Protein AF-A0A1N7BXG8-F1 (afdb_monomer_lite)

Radius of gyration: 12.37 Å; chains: 1; bounding box: 29×28×34 Å

Structure (mmCIF, N/CA/C/O backbone):
data_AF-A0A1N7BXG8-F1
#
_entry.id   AF-A0A1N7BXG8-F1
#
loop_
_atom_site.group_PDB
_atom_site.id
_atom_site.type_symbol
_atom_site.label_atom_id
_atom_site.label_alt_id
_atom_site.label_comp_id
_atom_site.label_asym_id
_atom_site.label_entity_id
_atom_site.label_seq_id
_atom_site.pdbx_PDB_ins_code
_atom_site.Cartn_x
_atom_site.Cartn_y
_atom_site.Cartn_z
_atom_site.occupancy
_atom_site.B_iso_or_equiv
_atom_site.auth_seq_id
_atom_site.auth_comp_id
_atom_site.auth_asym_id
_atom_site.auth_atom_id
_atom_site.pdbx_PDB_model_num
ATOM 1 N N . MET A 1 1 ? 0.289 10.181 -21.462 1.00 42.03 1 MET A N 1
ATOM 2 C CA . MET A 1 1 ? 1.618 10.428 -20.865 1.00 42.03 1 MET A CA 1
ATOM 3 C C . MET A 1 1 ? 1.872 9.228 -19.969 1.00 42.03 1 MET A C 1
ATOM 5 O O . MET A 1 1 ? 1.093 9.051 -19.049 1.00 42.03 1 MET A O 1
ATOM 9 N N . ILE A 1 2 ? 2.806 8.327 -20.298 1.00 44.78 2 ILE A N 1
ATOM 10 C CA . ILE A 1 2 ? 3.051 7.141 -19.455 1.00 44.78 2 ILE A CA 1
ATOM 11 C C . ILE A 1 2 ? 3.720 7.655 -18.186 1.00 44.78 2 ILE A C 1
ATOM 13 O O . ILE A 1 2 ? 4.869 8.095 -18.229 1.00 44.78 2 ILE A O 1
ATOM 17 N N . ALA A 1 3 ? 2.978 7.703 -17.087 1.00 54.31 3 ALA A N 1
ATOM 18 C CA . ALA A 1 3 ? 3.527 8.151 -15.826 1.00 54.31 3 ALA A CA 1
ATOM 19 C C . ALA A 1 3 ? 4.575 7.142 -15.338 1.00 54.31 3 ALA A C 1
ATOM 21 O O . ALA A 1 3 ? 4.325 5.937 -15.303 1.00 54.31 3 ALA A O 1
ATOM 22 N N . ASN A 1 4 ? 5.766 7.631 -14.989 1.00 73.12 4 ASN A N 1
ATOM 23 C CA . ASN A 1 4 ? 6.814 6.793 -14.421 1.00 73.12 4 ASN A CA 1
ATOM 24 C C . ASN A 1 4 ? 6.452 6.479 -12.959 1.00 73.12 4 ASN A C 1
ATOM 26 O O . ASN A 1 4 ? 6.633 7.318 -12.075 1.00 73.12 4 ASN A O 1
ATOM 30 N N . ILE A 1 5 ? 5.896 5.285 -12.740 1.00 73.31 5 ILE A N 1
ATOM 31 C CA . ILE A 1 5 ? 5.428 4.798 -11.435 1.00 73.31 5 ILE A CA 1
ATOM 32 C C . ILE A 1 5 ? 6.549 4.832 -10.392 1.00 73.31 5 ILE A C 1
ATOM 34 O O . ILE A 1 5 ? 6.298 5.196 -9.246 1.00 73.31 5 ILE A O 1
ATOM 38 N N . GLU A 1 6 ? 7.783 4.514 -10.784 1.00 70.25 6 GLU A N 1
ATOM 39 C CA . GLU A 1 6 ? 8.936 4.521 -9.883 1.00 70.25 6 GLU A CA 1
ATOM 40 C C . GLU A 1 6 ? 9.143 5.916 -9.271 1.00 70.25 6 GLU A C 1
ATOM 42 O O . GLU A 1 6 ? 9.160 6.072 -8.049 1.00 70.25 6 GLU A O 1
ATOM 47 N N . ASN A 1 7 ? 9.185 6.957 -10.110 1.00 68.88 7 ASN A N 1
ATOM 48 C CA . ASN A 1 7 ? 9.332 8.347 -9.663 1.00 68.88 7 ASN A CA 1
ATOM 49 C C . ASN A 1 7 ? 8.161 8.805 -8.779 1.00 68.88 7 ASN A C 1
ATOM 51 O O . ASN A 1 7 ? 8.359 9.561 -7.828 1.00 68.88 7 ASN A O 1
ATOM 55 N N . ALA A 1 8 ? 6.943 8.353 -9.084 1.00 69.44 8 ALA A N 1
ATOM 56 C CA . ALA A 1 8 ? 5.757 8.675 -8.298 1.00 69.44 8 ALA A CA 1
ATOM 57 C C . ALA A 1 8 ? 5.837 8.102 -6.876 1.00 69.44 8 ALA A C 1
ATOM 59 O O . ALA A 1 8 ? 5.556 8.810 -5.909 1.00 69.44 8 ALA A O 1
ATOM 60 N N . ILE A 1 9 ? 6.271 6.848 -6.733 1.00 69.00 9 ILE A N 1
ATOM 61 C CA . ILE A 1 9 ? 6.400 6.216 -5.417 1.00 69.00 9 ILE A CA 1
ATOM 62 C C . ILE A 1 9 ? 7.544 6.850 -4.618 1.00 69.00 9 ILE A C 1
ATOM 64 O O . ILE A 1 9 ? 7.389 7.084 -3.421 1.00 69.00 9 ILE A O 1
ATOM 68 N N . TRP A 1 10 ? 8.657 7.209 -5.263 1.00 66.62 10 TRP A N 1
ATOM 69 C CA . TRP A 1 10 ? 9.742 7.948 -4.606 1.00 66.62 10 TRP A CA 1
ATOM 70 C C . TRP A 1 10 ? 9.283 9.282 -4.006 1.00 66.62 10 TRP A C 1
ATOM 72 O O . TRP A 1 10 ? 9.667 9.620 -2.884 1.00 66.62 10 TRP A O 1
ATOM 82 N N . LEU A 1 11 ? 8.423 10.024 -4.712 1.00 67.19 11 LEU A N 1
ATOM 83 C CA . LEU A 1 11 ? 7.834 11.258 -4.185 1.00 67.19 11 LEU A CA 1
ATOM 84 C C . LEU A 1 11 ? 6.982 10.990 -2.937 1.00 67.19 11 LEU A C 1
ATOM 86 O O . LEU A 1 11 ? 7.098 11.720 -1.954 1.00 67.19 11 LEU A O 1
ATOM 90 N N . LEU A 1 12 ? 6.175 9.927 -2.949 1.00 68.12 12 LEU A N 1
ATOM 91 C CA . LEU A 1 12 ? 5.308 9.556 -1.826 1.00 68.12 12 LEU A CA 1
ATOM 92 C C . LEU A 1 12 ? 6.073 9.012 -0.612 1.00 68.12 12 LEU A C 1
ATOM 94 O O . LEU A 1 12 ? 5.626 9.192 0.518 1.00 68.12 12 LEU A O 1
ATOM 98 N N . LEU A 1 13 ? 7.214 8.356 -0.836 1.00 64.75 13 LEU A N 1
ATOM 99 C CA . LEU A 1 13 ? 8.042 7.732 0.201 1.00 64.75 13 LEU A CA 1
ATOM 100 C C . LEU A 1 13 ? 9.103 8.657 0.816 1.00 64.75 13 LEU A C 1
ATOM 102 O O . LEU A 1 13 ? 9.876 8.199 1.658 1.00 64.75 13 LEU A O 1
ATOM 106 N N . GLY A 1 14 ? 9.150 9.934 0.427 1.00 56.12 14 GLY A N 1
ATOM 107 C CA . GLY A 1 14 ? 9.956 10.932 1.134 1.00 56.12 14 GLY A CA 1
ATOM 108 C C . GLY A 1 14 ? 11.082 11.600 0.346 1.00 56.12 14 GLY A C 1
ATOM 109 O O . GLY A 1 14 ? 11.888 12.298 0.949 1.00 56.12 14 GLY A O 1
ATOM 110 N N . SER A 1 15 ? 11.139 11.491 -0.987 1.00 51.72 15 SER A N 1
ATOM 111 C CA . SER A 1 15 ? 12.023 12.364 -1.791 1.00 51.72 15 SER A CA 1
ATOM 112 C C . SER A 1 15 ? 11.422 13.754 -2.083 1.00 51.72 15 SER A C 1
ATOM 114 O O . SER A 1 15 ? 11.947 14.487 -2.917 1.00 51.72 15 SER A O 1
ATOM 116 N N . GLY A 1 16 ? 10.342 14.139 -1.391 1.00 46.50 16 GLY A N 1
ATOM 117 C CA . GLY A 1 16 ? 9.702 15.457 -1.528 1.00 46.50 16 GLY A CA 1
ATOM 118 C C . GLY A 1 16 ? 8.681 15.839 -0.444 1.00 46.50 16 GLY A C 1
ATOM 119 O O . GLY A 1 16 ? 8.259 16.992 -0.416 1.00 46.50 16 GLY A O 1
ATOM 120 N N . PHE A 1 17 ? 8.302 14.922 0.457 1.00 50.75 17 PHE A N 1
ATOM 121 C CA . PHE A 1 17 ? 7.369 15.178 1.561 1.00 50.75 17 PHE A CA 1
ATOM 122 C C . PHE A 1 17 ? 7.855 14.517 2.859 1.00 50.75 17 PHE A C 1
ATOM 124 O O . PHE A 1 17 ? 8.175 13.333 2.863 1.00 50.75 17 PHE A O 1
ATOM 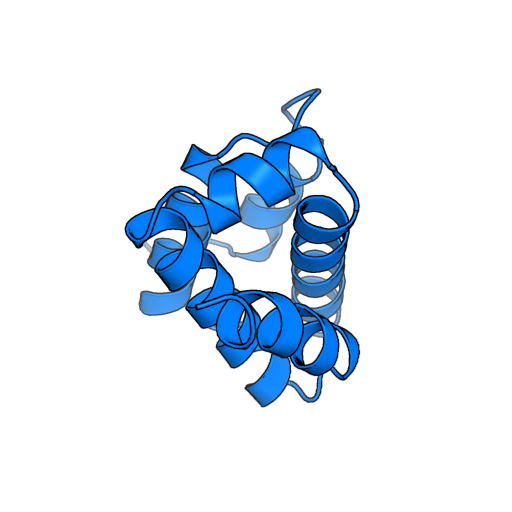131 N N . ASP A 1 18 ? 7.843 15.253 3.974 1.00 56.88 18 ASP A N 1
ATOM 132 C CA . ASP A 1 18 ? 8.263 14.745 5.296 1.00 56.88 18 ASP A CA 1
ATOM 133 C C . ASP A 1 18 ? 7.242 13.780 5.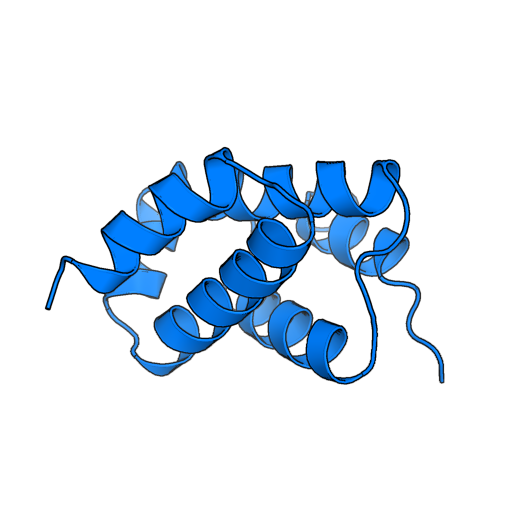936 1.00 56.88 18 ASP A C 1
ATOM 135 O O . ASP A 1 18 ? 7.498 13.192 6.989 1.00 56.88 18 ASP A O 1
ATOM 139 N N . LYS A 1 19 ? 6.049 13.648 5.338 1.00 62.97 19 LYS A N 1
ATOM 140 C CA . LYS A 1 19 ? 4.946 12.796 5.803 1.00 62.97 19 LYS A CA 1
ATOM 141 C C . LYS A 1 19 ? 4.165 12.232 4.616 1.00 62.97 19 LYS A C 1
ATOM 143 O O . LYS A 1 19 ? 3.897 12.950 3.656 1.00 62.97 19 LYS A O 1
ATOM 148 N N . LEU A 1 20 ? 3.740 10.973 4.723 1.00 70.00 20 LEU A N 1
ATOM 149 C CA . LEU A 1 20 ? 2.854 10.340 3.745 1.00 70.00 20 LEU A CA 1
ATOM 150 C C . LEU A 1 20 ? 1.473 11.017 3.772 1.00 70.00 20 LEU A C 1
ATOM 152 O O . LEU A 1 20 ? 0.839 11.116 4.824 1.00 70.00 20 LEU A O 1
ATOM 156 N N . MET A 1 21 ? 1.028 11.509 2.616 1.00 76.94 21 MET A N 1
ATOM 157 C CA . MET A 1 21 ? -0.259 12.196 2.453 1.00 76.94 21 MET A CA 1
ATOM 158 C C . MET A 1 21 ? -1.354 11.208 2.042 1.00 76.94 21 MET A C 1
ATOM 160 O O . MET A 1 21 ? -1.107 10.304 1.241 1.00 76.94 21 MET A O 1
ATOM 164 N N . LEU A 1 22 ? -2.578 11.387 2.551 1.00 80.50 22 LEU A N 1
ATOM 165 C CA . LEU A 1 22 ? -3.708 10.497 2.245 1.00 80.50 22 LEU A CA 1
ATOM 166 C C . LEU A 1 22 ? -4.105 10.562 0.771 1.00 80.50 22 LEU A C 1
ATOM 168 O O . LEU A 1 22 ? -4.409 9.542 0.160 1.00 80.50 22 LEU A O 1
ATOM 172 N N . GLU A 1 23 ? -4.033 11.754 0.190 1.00 82.25 23 GLU A N 1
ATOM 173 C CA . GLU A 1 23 ? -4.242 12.022 -1.229 1.00 82.25 23 GLU A CA 1
ATOM 174 C C . GLU A 1 23 ? -3.245 11.244 -2.094 1.00 82.25 23 GLU A C 1
ATOM 176 O O . GLU A 1 23 ? -3.558 10.869 -3.221 1.00 82.25 23 GLU A O 1
ATOM 181 N N . GLY A 1 24 ? -2.067 10.933 -1.543 1.00 84.44 24 GLY A N 1
ATOM 182 C CA . GLY A 1 24 ? -1.072 10.079 -2.177 1.00 84.44 24 GLY A CA 1
ATOM 183 C C . GLY A 1 24 ? -1.557 8.646 -2.390 1.00 84.44 24 GLY A C 1
ATOM 184 O O . GLY A 1 24 ? -1.204 8.037 -3.395 1.00 84.44 24 GLY A O 1
ATOM 185 N N . ILE A 1 25 ? -2.412 8.123 -1.503 1.00 90.38 25 ILE A N 1
ATOM 186 C CA . ILE A 1 25 ? -3.023 6.792 -1.650 1.00 90.38 25 ILE A CA 1
ATOM 187 C C . ILE A 1 25 ? -4.015 6.796 -2.814 1.00 90.38 25 ILE A C 1
ATOM 189 O O . ILE A 1 25 ? -3.993 5.888 -3.643 1.00 90.38 25 ILE A O 1
ATOM 193 N N . GLU A 1 26 ? -4.867 7.820 -2.907 1.00 90.56 26 GLU A N 1
ATOM 194 C CA . GLU A 1 26 ? -5.811 7.936 -4.025 1.00 90.56 26 GLU A CA 1
ATOM 195 C C . GLU A 1 26 ? -5.076 8.122 -5.348 1.00 90.56 26 GLU A C 1
ATOM 197 O O . GLU A 1 26 ? -5.317 7.385 -6.300 1.00 90.56 26 GLU A O 1
ATOM 202 N N . TRP A 1 27 ? -4.136 9.067 -5.390 1.00 88.69 27 TRP A N 1
ATOM 203 C CA . TRP A 1 27 ? -3.363 9.359 -6.589 1.00 88.69 27 TRP A CA 1
ATOM 204 C C . TRP A 1 27 ? -2.590 8.136 -7.081 1.00 88.69 27 TRP A C 1
ATOM 206 O O . TRP A 1 27 ? -2.623 7.825 -8.270 1.00 88.69 27 TRP A O 1
ATOM 216 N N . TYR A 1 28 ? -1.945 7.405 -6.171 1.00 90.31 28 TYR A N 1
ATOM 217 C CA . TYR A 1 28 ? -1.210 6.202 -6.534 1.00 90.31 28 TYR A CA 1
ATOM 218 C C . TYR A 1 28 ? -2.134 5.083 -7.030 1.00 90.31 28 TYR A C 1
ATOM 220 O O . TYR A 1 28 ? -1.822 4.417 -8.016 1.00 90.31 28 TYR A O 1
ATOM 228 N N . SER A 1 29 ? -3.306 4.917 -6.412 1.00 92.69 29 SER A N 1
ATOM 229 C CA . SER A 1 29 ? -4.316 3.968 -6.885 1.00 92.69 29 SER A CA 1
ATOM 230 C C . SER A 1 29 ? -4.792 4.296 -8.304 1.00 92.69 29 SER A C 1
ATOM 232 O O . SER A 1 29 ? -4.879 3.387 -9.127 1.00 92.69 29 SER A O 1
ATOM 234 N N . GLU A 1 30 ? -5.041 5.571 -8.622 1.00 90.81 30 GLU A N 1
ATOM 235 C CA . GLU A 1 30 ? -5.387 6.001 -9.985 1.00 90.81 30 GLU A CA 1
ATOM 236 C C . GLU A 1 30 ? -4.236 5.757 -10.970 1.00 90.81 30 GLU A C 1
ATOM 238 O O . GLU A 1 30 ? -4.458 5.246 -12.066 1.00 90.81 30 GLU A O 1
ATOM 243 N N . LEU A 1 31 ? -2.993 6.032 -10.564 1.00 88.19 31 LEU A N 1
ATOM 244 C CA . LEU A 1 31 ? -1.808 5.791 -11.388 1.00 88.19 31 LEU A CA 1
ATOM 245 C C . LEU A 1 31 ? -1.690 4.323 -11.822 1.00 88.19 31 LEU A C 1
ATOM 247 O O . LEU A 1 31 ? -1.354 4.025 -12.968 1.00 88.19 31 LEU A O 1
ATOM 251 N N . LEU A 1 32 ? -2.002 3.398 -10.912 1.00 89.56 32 LEU A N 1
ATOM 252 C CA . LEU A 1 32 ? -1.987 1.956 -11.162 1.00 89.56 32 LEU A CA 1
ATOM 253 C C . LEU A 1 32 ? -3.175 1.448 -11.996 1.00 89.56 32 LEU A C 1
ATOM 255 O O . LEU A 1 32 ? -3.198 0.269 -12.358 1.00 89.56 32 LEU A O 1
ATOM 259 N N . LYS A 1 33 ? -4.168 2.290 -12.310 1.00 87.94 33 LYS A N 1
ATOM 260 C CA . LYS A 1 33 ? -5.195 1.941 -13.306 1.00 87.94 33 LYS A CA 1
ATOM 261 C C . LYS A 1 33 ? -4.658 2.069 -14.725 1.00 87.94 33 LYS A C 1
ATOM 263 O O . LYS A 1 33 ? -5.027 1.277 -15.586 1.00 87.94 33 LYS A O 1
ATOM 268 N N . GLU A 1 34 ? -3.798 3.056 -14.956 1.00 84.38 3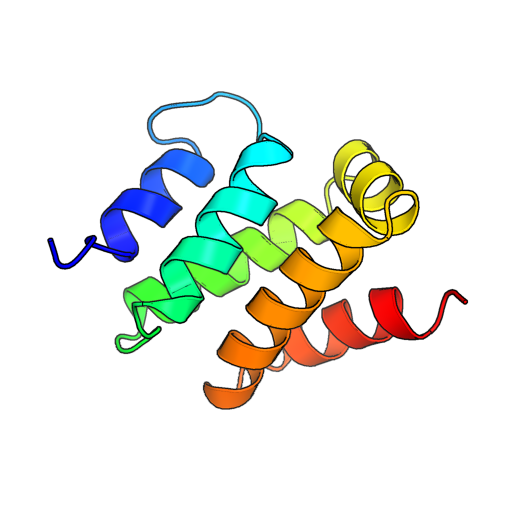4 GLU A N 1
ATOM 269 C CA . GLU A 1 34 ? -3.207 3.337 -16.269 1.00 84.38 34 GLU A CA 1
ATOM 270 C C . GLU A 1 34 ? -1.834 2.679 -16.463 1.00 84.3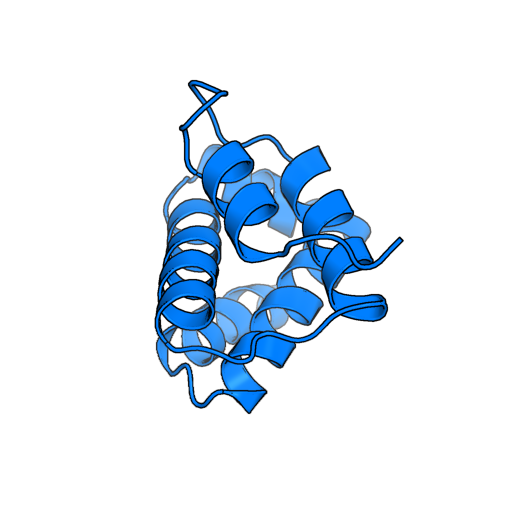8 34 GLU A C 1
ATOM 272 O O . GLU A 1 34 ? -1.369 2.535 -17.595 1.00 84.38 34 GLU A O 1
ATOM 277 N N . GLY A 1 35 ? -1.176 2.278 -15.373 1.00 81.69 35 GLY A N 1
ATOM 278 C CA . GLY A 1 35 ? 0.142 1.656 -15.396 1.00 81.69 35 GLY A CA 1
ATOM 279 C C . GLY A 1 35 ? 0.210 0.312 -14.667 1.00 81.69 35 GLY A C 1
ATOM 280 O O . GLY A 1 35 ? -0.760 -0.173 -14.095 1.00 81.69 35 GLY A O 1
ATOM 281 N N . GLU A 1 36 ? 1.385 -0.316 -14.695 1.00 82.75 36 GLU A N 1
ATOM 282 C CA . GLU A 1 36 ? 1.616 -1.625 -14.080 1.00 82.75 36 GLU A CA 1
ATOM 283 C C . GLU A 1 36 ? 2.895 -1.634 -13.245 1.00 82.75 36 GLU A C 1
ATOM 285 O O . GLU A 1 36 ? 3.926 -1.095 -13.645 1.00 82.75 36 GLU A O 1
ATOM 290 N N . ILE A 1 37 ? 2.846 -2.350 -12.124 1.00 84.75 37 ILE A N 1
ATOM 291 C CA . ILE A 1 37 ? 4.013 -2.694 -11.313 1.00 84.75 37 ILE A CA 1
ATOM 292 C C . ILE A 1 37 ? 4.761 -3.823 -12.043 1.00 84.75 37 ILE A C 1
ATOM 294 O O . ILE A 1 37 ? 4.256 -4.947 -12.128 1.00 84.75 37 ILE A O 1
ATOM 298 N N . LYS A 1 38 ? 5.921 -3.533 -12.642 1.00 84.06 38 LYS A N 1
ATOM 299 C CA . LYS A 1 38 ? 6.617 -4.483 -13.535 1.00 84.06 38 LYS A CA 1
ATOM 300 C C . LYS A 1 38 ? 7.949 -4.974 -12.997 1.00 84.06 38 LYS A C 1
ATOM 302 O O . LYS A 1 38 ? 8.188 -6.177 -12.996 1.00 84.06 38 LYS A O 1
ATOM 307 N N . ASP A 1 39 ? 8.815 -4.059 -12.594 1.00 87.12 39 ASP A N 1
ATOM 308 C CA . ASP A 1 39 ? 10.177 -4.372 -12.182 1.00 87.12 39 ASP A CA 1
ATOM 309 C C . ASP A 1 39 ? 10.296 -4.538 -10.661 1.00 87.12 39 ASP A C 1
ATOM 311 O O . ASP A 1 39 ? 9.455 -4.079 -9.885 1.00 87.12 39 ASP A O 1
ATOM 315 N N . THR A 1 40 ? 11.365 -5.210 -10.237 1.00 86.81 40 THR A N 1
ATOM 316 C CA . THR A 1 40 ? 11.635 -5.515 -8.828 1.00 86.81 40 THR A CA 1
ATOM 317 C C . THR A 1 40 ? 11.757 -4.262 -7.963 1.00 86.81 40 THR A C 1
ATOM 319 O O . THR A 1 40 ? 11.317 -4.286 -6.815 1.00 86.81 40 THR A O 1
ATOM 322 N N . THR A 1 41 ? 12.305 -3.167 -8.497 1.00 86.44 41 THR A N 1
ATOM 323 C CA . THR A 1 41 ? 12.441 -1.903 -7.761 1.00 86.44 41 THR A CA 1
ATOM 324 C C . THR A 1 41 ? 11.069 -1.309 -7.483 1.00 86.44 41 THR A C 1
ATOM 326 O O . THR A 1 41 ? 10.745 -1.019 -6.333 1.00 86.44 41 THR A O 1
ATOM 329 N N . THR A 1 42 ? 10.222 -1.204 -8.506 1.00 85.81 42 THR A N 1
ATOM 330 C CA . THR A 1 42 ? 8.855 -0.704 -8.364 1.00 85.81 42 THR A CA 1
ATOM 331 C C . THR A 1 42 ? 8.042 -1.590 -7.427 1.00 85.81 42 THR A C 1
ATOM 333 O O . THR A 1 42 ? 7.340 -1.053 -6.574 1.00 85.81 42 THR A O 1
ATOM 336 N N . ILE A 1 43 ? 8.161 -2.923 -7.508 1.00 90.94 43 ILE A N 1
ATOM 337 C CA . ILE A 1 43 ? 7.516 -3.842 -6.550 1.00 90.94 43 ILE A CA 1
ATOM 338 C C . ILE A 1 43 ? 7.959 -3.504 -5.125 1.00 90.94 43 ILE A C 1
ATOM 340 O O . ILE A 1 43 ? 7.115 -3.199 -4.288 1.00 90.94 43 ILE A O 1
ATOM 344 N N . HIS A 1 44 ? 9.267 -3.475 -4.868 1.00 88.25 44 HIS A N 1
ATOM 345 C CA . HIS A 1 44 ? 9.813 -3.223 -3.536 1.00 88.25 44 HIS A CA 1
ATOM 346 C C . HIS A 1 44 ? 9.365 -1.872 -2.956 1.00 88.25 44 HIS A C 1
ATOM 348 O O . HIS A 1 44 ? 8.972 -1.780 -1.793 1.00 88.25 44 HIS A O 1
ATOM 354 N N . LEU A 1 45 ? 9.381 -0.815 -3.770 1.00 88.25 45 LEU A N 1
ATOM 355 C CA . LEU A 1 45 ? 8.926 0.512 -3.357 1.00 88.25 45 LEU A CA 1
ATOM 356 C C . LEU A 1 45 ? 7.419 0.526 -3.060 1.00 88.25 45 LEU A C 1
ATOM 358 O O . LEU A 1 45 ? 6.985 1.116 -2.072 1.00 88.25 45 LEU A O 1
ATOM 362 N N . SER A 1 46 ? 6.621 -0.161 -3.874 1.00 91.00 46 SER A N 1
ATOM 363 C CA . SER A 1 46 ? 5.173 -0.285 -3.669 1.00 91.00 46 SER A CA 1
ATOM 364 C C . SER A 1 46 ? 4.850 -1.062 -2.386 1.00 91.00 46 SER A C 1
ATOM 366 O O . SER A 1 46 ? 3.964 -0.672 -1.628 1.00 91.00 46 SER A O 1
ATOM 368 N N . GLU A 1 47 ? 5.592 -2.136 -2.099 1.00 92.81 47 GLU A N 1
ATOM 369 C CA . GLU A 1 47 ? 5.471 -2.884 -0.842 1.00 92.81 47 GLU A CA 1
ATOM 370 C C . GLU A 1 47 ? 5.815 -2.004 0.355 1.00 92.81 47 GLU A C 1
ATOM 372 O O . GLU A 1 47 ? 5.055 -1.953 1.322 1.00 92.81 47 GLU A O 1
ATOM 377 N N . LYS A 1 48 ? 6.922 -1.256 0.270 1.00 90.75 48 LYS A N 1
ATOM 378 C CA . LYS A 1 48 ? 7.305 -0.299 1.308 1.00 90.75 48 LYS A CA 1
ATOM 379 C C . LYS A 1 48 ? 6.195 0.723 1.549 1.00 90.75 48 LYS A C 1
ATOM 381 O O . LYS A 1 48 ? 5.867 0.986 2.698 1.00 90.75 48 LYS A O 1
ATOM 386 N N . PHE A 1 49 ? 5.568 1.245 0.496 1.00 91.19 49 PHE A N 1
ATOM 387 C CA . PHE A 1 49 ? 4.432 2.161 0.619 1.00 91.19 49 PHE A CA 1
ATOM 388 C C . PHE A 1 49 ? 3.259 1.548 1.396 1.00 91.19 49 PHE A C 1
ATOM 390 O O . PHE A 1 49 ? 2.754 2.163 2.336 1.00 91.19 49 PHE A O 1
ATOM 397 N N . VAL A 1 50 ? 2.849 0.324 1.054 1.00 93.69 50 VAL A N 1
ATOM 398 C CA . VAL A 1 50 ? 1.757 -0.379 1.752 1.00 93.69 50 VAL A CA 1
ATOM 399 C C . VAL A 1 50 ? 2.107 -0.641 3.221 1.00 93.69 50 VAL A C 1
ATOM 401 O O . VAL A 1 50 ? 1.265 -0.446 4.100 1.00 93.69 50 VAL A O 1
ATOM 404 N N . ILE A 1 51 ? 3.356 -1.016 3.499 1.00 92.19 51 ILE A N 1
ATOM 405 C CA . ILE A 1 51 ? 3.885 -1.225 4.853 1.00 92.19 51 ILE A CA 1
ATOM 406 C C . ILE A 1 51 ? 3.865 0.081 5.662 1.00 92.19 51 ILE A C 1
ATOM 408 O O . ILE A 1 51 ? 3.407 0.075 6.801 1.00 92.19 51 ILE A O 1
ATOM 412 N N . GLU A 1 52 ? 4.299 1.205 5.090 1.00 90.19 52 GLU A N 1
ATOM 413 C CA . GLU A 1 52 ? 4.286 2.516 5.757 1.00 90.19 52 GLU A CA 1
ATOM 414 C C . GLU A 1 52 ? 2.860 2.966 6.102 1.00 90.19 52 GLU A C 1
ATOM 416 O O . GLU A 1 52 ? 2.592 3.375 7.234 1.00 90.19 52 GLU A O 1
ATOM 421 N N . VAL A 1 53 ? 1.914 2.824 5.166 1.00 91.25 53 VAL A N 1
ATOM 422 C CA . VAL A 1 53 ? 0.491 3.103 5.427 1.00 91.25 53 VAL A CA 1
ATOM 423 C C . VAL A 1 53 ? -0.042 2.212 6.546 1.00 91.25 53 VAL A C 1
ATOM 425 O O . VAL A 1 53 ? -0.792 2.682 7.402 1.00 91.25 53 VAL A O 1
ATOM 428 N N . TYR A 1 54 ? 0.344 0.934 6.559 1.00 92.19 54 TYR A N 1
ATOM 429 C CA . TYR A 1 54 ? -0.080 -0.002 7.588 1.00 92.19 54 TYR A CA 1
ATOM 430 C C . TYR A 1 54 ? 0.513 0.335 8.958 1.00 92.19 54 TYR A C 1
ATOM 432 O O . TYR A 1 54 ? -0.235 0.392 9.926 1.00 92.19 54 TYR A O 1
ATOM 440 N N . TYR A 1 55 ? 1.817 0.574 9.092 1.00 90.81 55 TYR A N 1
ATOM 441 C CA . TYR A 1 55 ? 2.436 0.797 10.404 1.00 90.81 55 TYR A CA 1
ATOM 442 C C . TYR A 1 55 ? 2.226 2.211 10.953 1.00 90.81 55 TYR A C 1
ATOM 444 O O . TYR A 1 55 ? 2.218 2.392 12.175 1.00 90.81 55 TYR A O 1
ATOM 452 N N . ASN A 1 56 ? 1.974 3.202 10.097 1.00 89.75 56 ASN A N 1
ATOM 453 C CA . ASN A 1 56 ? 1.597 4.533 10.548 1.00 89.75 56 ASN A CA 1
ATOM 454 C C . ASN A 1 56 ? 0.162 4.525 11.101 1.00 89.75 56 ASN A C 1
ATOM 456 O O . ASN A 1 56 ? -0.815 4.539 10.354 1.00 89.75 56 ASN A O 1
ATOM 460 N N . LYS A 1 57 ? 0.034 4.525 12.435 1.00 88.69 57 LYS A N 1
ATOM 461 C CA . LYS A 1 57 ? -1.259 4.437 13.132 1.00 88.69 57 LYS A CA 1
ATOM 462 C C . LYS A 1 57 ? -2.259 5.505 12.676 1.00 88.69 57 LYS A C 1
ATOM 464 O O . LYS A 1 57 ? -3.404 5.159 12.404 1.00 88.69 57 LYS A O 1
ATOM 469 N N . GLU A 1 58 ? -1.831 6.763 12.582 1.00 89.56 58 GLU A N 1
ATOM 470 C CA . GLU A 1 58 ? -2.707 7.880 12.208 1.00 89.56 58 GLU A CA 1
ATOM 471 C C . GLU A 1 58 ? -3.269 7.688 10.793 1.00 89.56 58 GLU A C 1
ATOM 473 O O . GLU A 1 58 ? -4.467 7.849 10.559 1.00 89.56 58 GLU A O 1
ATOM 478 N N . ILE A 1 59 ? -2.411 7.307 9.848 1.00 90.12 59 ILE A N 1
ATOM 479 C CA . ILE A 1 59 ? -2.804 7.088 8.455 1.00 90.12 59 ILE A CA 1
ATOM 480 C C . ILE A 1 59 ? -3.686 5.848 8.347 1.00 90.12 59 ILE A C 1
ATOM 482 O O . ILE A 1 59 ? -4.761 5.923 7.756 1.00 90.12 59 ILE A O 1
ATOM 486 N N . ARG A 1 60 ? -3.286 4.731 8.966 1.00 92.12 60 ARG A N 1
ATOM 487 C CA . ARG A 1 60 ? -4.059 3.483 8.983 1.00 92.12 60 ARG A CA 1
ATOM 488 C C . ARG A 1 60 ? -5.481 3.706 9.491 1.00 92.12 60 ARG A C 1
ATOM 490 O O . ARG A 1 60 ? -6.423 3.197 8.889 1.00 92.12 60 ARG A O 1
ATOM 497 N N . GLU A 1 61 ? -5.649 4.450 10.583 1.00 91.81 61 GLU A N 1
ATOM 498 C CA . GLU A 1 61 ? -6.968 4.761 11.146 1.00 91.81 61 GLU A CA 1
ATOM 499 C C . GLU A 1 61 ? -7.821 5.580 10.171 1.00 91.81 61 GLU A C 1
ATOM 501 O O . GLU A 1 61 ? -8.979 5.234 9.937 1.00 91.81 61 GLU A O 1
ATOM 506 N N . LYS A 1 62 ? -7.241 6.599 9.523 1.00 91.38 62 LYS A N 1
ATOM 507 C CA . LYS A 1 62 ? -7.945 7.397 8.506 1.00 91.38 62 LYS A CA 1
ATOM 508 C C . LYS A 1 62 ? -8.319 6.562 7.278 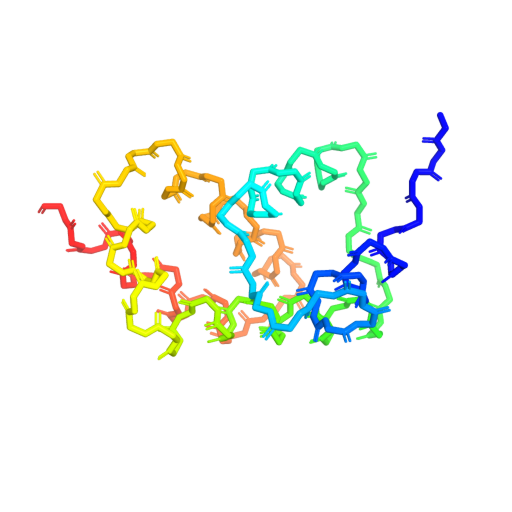1.00 91.38 62 LYS A C 1
ATOM 510 O O . LYS A 1 62 ? -9.451 6.643 6.807 1.00 91.38 62 LYS A O 1
ATOM 515 N N . VAL A 1 63 ? -7.417 5.710 6.790 1.00 92.50 63 VAL A N 1
ATOM 516 C CA . VAL A 1 63 ? -7.698 4.799 5.667 1.00 92.50 63 VAL A CA 1
ATOM 517 C C . VAL A 1 63 ? -8.822 3.828 6.025 1.00 92.50 63 VAL A C 1
ATOM 519 O O . VAL A 1 63 ? -9.722 3.635 5.215 1.00 92.50 63 VAL A O 1
ATOM 522 N N . LYS A 1 64 ? -8.827 3.255 7.238 1.00 91.25 64 LYS A N 1
ATOM 523 C CA . LYS A 1 64 ? -9.905 2.361 7.696 1.00 91.25 64 LYS A CA 1
ATOM 524 C C . LYS A 1 64 ? -11.251 3.084 7.838 1.00 91.25 64 LYS A C 1
ATOM 526 O O . LYS A 1 64 ? -12.276 2.496 7.506 1.00 91.25 64 LYS A O 1
ATOM 531 N N . ALA A 1 65 ? -11.254 4.338 8.292 1.00 91.00 65 ALA A N 1
ATOM 532 C CA . ALA A 1 65 ? -12.473 5.122 8.506 1.00 91.00 65 ALA A CA 1
ATOM 533 C C . ALA A 1 65 ? -13.143 5.606 7.204 1.00 91.00 65 ALA A C 1
ATOM 535 O O . ALA A 1 65 ? -14.356 5.811 7.173 1.00 91.00 65 ALA A O 1
ATOM 536 N N . HIS A 1 66 ? -12.380 5.790 6.123 1.00 92.06 66 HIS A N 1
ATOM 537 C CA . HIS A 1 66 ? -12.891 6.321 4.859 1.00 92.06 66 HIS A CA 1
ATOM 538 C C . HIS A 1 66 ? -13.007 5.234 3.787 1.00 92.06 66 HIS A C 1
ATOM 540 O O . HIS A 1 66 ? -12.009 4.766 3.246 1.00 92.06 66 HIS A O 1
ATOM 546 N N . MET A 1 67 ? -14.242 4.891 3.402 1.00 91.44 67 MET A N 1
ATOM 547 C CA . MET A 1 67 ? -14.531 3.820 2.433 1.00 91.44 67 MET A CA 1
ATOM 548 C C . MET A 1 67 ? -13.778 3.973 1.101 1.00 91.44 67 MET A C 1
ATOM 550 O O . MET A 1 67 ? -13.272 2.991 0.563 1.00 91.44 67 MET A O 1
ATOM 554 N N . ARG A 1 68 ? -13.665 5.203 0.585 1.00 92.44 68 ARG A N 1
ATOM 555 C CA . ARG A 1 68 ? -12.935 5.492 -0.657 1.00 92.44 68 ARG A CA 1
ATOM 556 C C . ARG A 1 68 ? -11.436 5.212 -0.518 1.00 92.44 68 ARG A C 1
ATOM 558 O O . ARG A 1 68 ? -10.897 4.446 -1.309 1.00 92.44 68 ARG A O 1
ATOM 565 N N . LEU A 1 69 ? -10.792 5.748 0.523 1.00 92.94 69 LEU A N 1
ATOM 566 C CA . LEU A 1 69 ? -9.370 5.507 0.799 1.00 92.94 69 LEU A CA 1
ATOM 567 C C . LEU A 1 69 ? -9.086 4.024 1.035 1.00 92.94 69 LEU A C 1
ATOM 569 O O . LEU A 1 69 ? -8.126 3.488 0.489 1.00 92.94 69 LEU A O 1
ATOM 573 N N . LYS A 1 70 ? -9.957 3.350 1.792 1.00 94.25 70 LYS A N 1
ATOM 574 C CA . LYS A 1 70 ? -9.912 1.902 2.000 1.00 94.25 70 LYS A CA 1
ATOM 575 C C . LYS A 1 70 ? -9.930 1.148 0.669 1.00 94.25 70 LYS A C 1
ATOM 577 O O . LYS A 1 70 ? -9.090 0.281 0.455 1.00 94.25 70 LYS A O 1
ATOM 582 N N . SER A 1 71 ? -10.841 1.501 -0.240 1.00 95.00 71 SER A N 1
ATOM 583 C CA . SER A 1 71 ? -10.935 0.879 -1.566 1.00 95.00 71 SER A CA 1
ATOM 584 C C . SER A 1 71 ? -9.687 1.121 -2.418 1.00 95.00 71 SER A C 1
ATOM 586 O O . SER A 1 71 ? -9.199 0.187 -3.051 1.00 95.00 71 SER A O 1
ATOM 588 N N . CYS A 1 72 ? -9.151 2.346 -2.428 1.00 94.88 72 CYS A N 1
ATOM 589 C CA . CYS A 1 72 ? -7.908 2.669 -3.135 1.00 94.88 72 CYS A CA 1
ATOM 590 C C . CYS A 1 72 ? -6.730 1.853 -2.591 1.00 94.88 72 CYS A C 1
ATOM 592 O O . CYS A 1 72 ? -5.976 1.254 -3.355 1.00 94.88 72 CYS A O 1
ATOM 594 N N . PHE A 1 73 ? -6.607 1.774 -1.266 1.00 95.38 73 PHE A N 1
ATOM 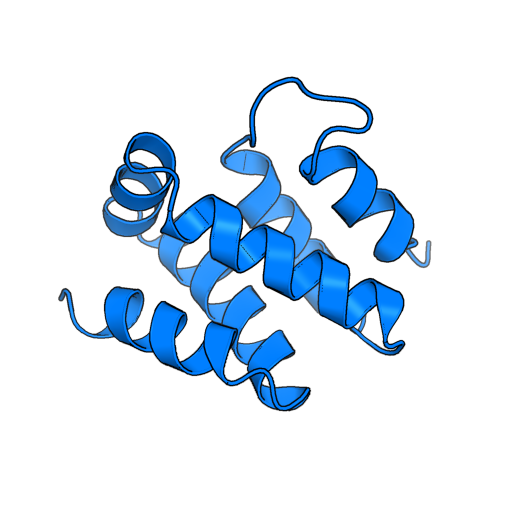595 C CA . PHE A 1 73 ? -5.542 1.029 -0.604 1.00 95.38 73 PHE A CA 1
ATOM 596 C C . PHE A 1 73 ? -5.622 -0.484 -0.861 1.00 95.38 73 PHE A C 1
ATOM 598 O O . PHE A 1 73 ? -4.605 -1.119 -1.150 1.00 95.38 73 PHE A O 1
ATOM 605 N N . ILE A 1 74 ? -6.830 -1.057 -0.820 1.00 95.69 74 ILE A N 1
ATOM 606 C CA . ILE A 1 74 ? -7.072 -2.461 -1.179 1.00 95.69 74 ILE A CA 1
ATOM 607 C C . ILE A 1 74 ? -6.684 -2.705 -2.639 1.00 95.69 74 ILE A C 1
ATOM 609 O O . ILE A 1 74 ? -5.935 -3.638 -2.907 1.00 95.69 74 ILE A O 1
ATOM 613 N N . SER A 1 75 ? -7.084 -1.824 -3.563 1.00 95.38 75 SER A N 1
ATOM 614 C CA . SER A 1 75 ? -6.727 -1.951 -4.981 1.00 95.38 75 SER A CA 1
ATOM 615 C C . SER A 1 75 ? -5.215 -1.914 -5.219 1.00 95.38 75 SER A C 1
ATOM 617 O O . SER A 1 75 ? -4.724 -2.662 -6.061 1.00 95.38 75 SER A O 1
ATOM 619 N N . ILE A 1 76 ? -4.474 -1.059 -4.505 1.00 95.31 76 ILE A N 1
ATOM 620 C CA . ILE A 1 76 ? -3.004 -1.039 -4.561 1.00 95.31 76 ILE A CA 1
ATOM 621 C C . ILE A 1 76 ? -2.441 -2.372 -4.052 1.00 95.31 76 ILE A C 1
ATOM 623 O O . ILE A 1 76 ? -1.555 -2.955 -4.675 1.00 95.31 76 ILE A O 1
ATOM 627 N N . SER A 1 77 ? -2.977 -2.872 -2.938 1.00 96.38 77 SER A N 1
ATOM 628 C CA . SER A 1 77 ? -2.537 -4.134 -2.340 1.00 96.38 77 SER A CA 1
ATOM 629 C C . SER A 1 77 ? -2.802 -5.324 -3.267 1.00 96.38 77 SER A C 1
ATOM 631 O O . SER A 1 77 ? -1.919 -6.155 -3.442 1.00 96.38 77 SER A O 1
ATOM 633 N N . ASP A 1 78 ? -3.956 -5.378 -3.936 1.00 95.75 78 ASP A N 1
ATOM 634 C CA . ASP A 1 78 ? -4.279 -6.430 -4.910 1.00 95.75 78 ASP A CA 1
ATOM 635 C C . ASP A 1 78 ? -3.293 -6.447 -6.083 1.00 95.75 78 ASP A C 1
ATOM 637 O O . ASP A 1 78 ? -2.784 -7.505 -6.451 1.00 95.75 78 ASP A O 1
ATOM 641 N N . LYS A 1 79 ? -2.913 -5.270 -6.599 1.00 94.88 79 LYS A N 1
ATOM 642 C CA . LYS A 1 79 ? -1.885 -5.162 -7.648 1.00 94.88 79 LYS A CA 1
ATOM 643 C C . LYS A 1 79 ? -0.522 -5.698 -7.206 1.00 94.88 79 LYS A C 1
ATOM 645 O O . LYS A 1 79 ? 0.232 -6.182 -8.046 1.00 94.88 79 LYS A O 1
ATOM 650 N N . LEU A 1 80 ? -0.189 -5.613 -5.918 1.00 95.31 80 LEU A N 1
ATOM 651 C CA . LEU A 1 80 ? 1.034 -6.195 -5.356 1.00 95.31 80 LEU A CA 1
ATOM 652 C C . LEU A 1 80 ? 0.910 -7.703 -5.116 1.00 95.31 80 LEU A C 1
ATOM 654 O O . LEU A 1 80 ? 1.888 -8.432 -5.276 1.00 95.31 80 LEU A O 1
ATOM 658 N N . ILE A 1 81 ? -0.284 -8.189 -4.781 1.00 95.25 81 ILE A N 1
ATOM 659 C CA . ILE A 1 81 ? -0.571 -9.623 -4.645 1.00 95.25 81 ILE A CA 1
ATOM 660 C C . ILE A 1 81 ? -0.432 -10.325 -5.998 1.00 95.25 81 ILE A C 1
ATOM 662 O O . ILE A 1 81 ? 0.188 -11.385 -6.060 1.00 95.25 81 ILE A O 1
ATOM 666 N N . ASP A 1 82 ? -0.867 -9.692 -7.093 1.00 94.44 82 ASP A N 1
ATOM 667 C CA . ASP A 1 82 ? -0.611 -10.164 -8.466 1.00 94.44 82 ASP A CA 1
ATOM 668 C C . ASP A 1 82 ? 0.897 -10.287 -8.782 1.00 94.44 82 ASP A C 1
ATOM 670 O O . ASP A 1 82 ? 1.300 -10.957 -9.735 1.00 94.44 82 ASP A O 1
ATOM 674 N N . LYS A 1 83 ? 1.752 -9.636 -7.982 1.00 94.50 83 LYS A N 1
ATOM 675 C CA . LYS A 1 83 ? 3.221 -9.710 -8.039 1.00 94.50 83 LYS A CA 1
ATOM 676 C C . LYS A 1 83 ? 3.817 -10.602 -6.946 1.00 94.50 83 LYS A C 1
ATOM 678 O O . LYS A 1 83 ? 5.022 -10.557 -6.719 1.00 94.50 83 LYS A O 1
ATOM 683 N N . ASN A 1 84 ? 3.001 -11.454 -6.324 1.00 94.12 84 ASN A N 1
ATOM 684 C CA . ASN A 1 84 ? 3.359 -12.383 -5.249 1.00 94.12 84 ASN A CA 1
ATOM 685 C C . ASN A 1 84 ? 3.829 -11.710 -3.947 1.00 94.12 84 ASN A C 1
ATOM 687 O O . ASN A 1 84 ? 4.575 -12.314 -3.173 1.00 94.12 84 ASN A O 1
ATOM 691 N N . SER A 1 85 ? 3.383 -10.481 -3.664 1.00 94.62 85 SER A N 1
ATOM 692 C CA . SER A 1 85 ? 3.664 -9.838 -2.379 1.00 94.62 85 SER A CA 1
ATOM 693 C C . SER A 1 85 ? 2.843 -10.467 -1.249 1.00 94.62 85 SER A C 1
ATOM 695 O O . SER A 1 85 ? 1.654 -10.185 -1.071 1.00 94.62 85 SER A O 1
ATOM 697 N N . ALA A 1 86 ? 3.492 -11.303 -0.438 1.00 93.25 86 ALA A N 1
ATOM 698 C CA . ALA A 1 86 ? 2.878 -11.887 0.755 1.00 93.25 86 ALA A CA 1
ATOM 699 C C . ALA A 1 86 ? 2.537 -10.823 1.816 1.00 93.25 86 ALA A C 1
ATOM 701 O O . ALA A 1 86 ? 1.524 -10.935 2.506 1.00 93.25 86 ALA A O 1
ATOM 702 N N . ALA A 1 87 ? 3.356 -9.770 1.924 1.00 93.00 87 ALA A N 1
ATOM 703 C CA . ALA A 1 87 ? 3.110 -8.662 2.843 1.00 93.00 87 ALA A CA 1
ATOM 704 C C . ALA A 1 87 ? 1.824 -7.910 2.473 1.00 93.00 87 ALA A C 1
ATOM 706 O O . ALA A 1 87 ? 0.986 -7.673 3.343 1.00 93.00 87 ALA A O 1
ATOM 707 N N . ALA A 1 88 ? 1.630 -7.603 1.184 1.00 95.94 88 ALA A N 1
ATOM 708 C CA . ALA A 1 88 ? 0.412 -6.955 0.710 1.00 95.94 88 ALA A CA 1
ATOM 709 C C . ALA A 1 88 ? -0.835 -7.811 0.976 1.00 95.94 88 ALA A C 1
ATOM 711 O O . ALA A 1 88 ? -1.852 -7.266 1.396 1.00 95.94 88 ALA A O 1
ATOM 712 N N . TYR A 1 89 ? -0.749 -9.138 0.814 1.00 95.75 89 TYR A N 1
ATOM 713 C CA . TYR A 1 89 ? -1.846 -10.054 1.146 1.00 95.75 89 TYR A CA 1
ATOM 714 C C . TYR A 1 89 ? -2.259 -9.956 2.620 1.00 95.75 89 TYR A C 1
ATOM 716 O O . TYR A 1 89 ? -3.418 -9.670 2.917 1.00 95.75 89 TYR A O 1
ATOM 724 N N . LEU A 1 90 ? -1.309 -10.138 3.544 1.00 93.81 90 LEU A N 1
ATOM 725 C CA . LEU A 1 90 ? -1.585 -10.102 4.985 1.00 93.81 90 LEU A CA 1
ATOM 726 C C . LEU A 1 90 ? -2.144 -8.745 5.425 1.00 93.81 90 LEU A C 1
ATOM 728 O O . LEU A 1 90 ? -3.119 -8.685 6.172 1.00 93.81 90 LEU A O 1
ATOM 732 N N . ILE A 1 91 ? -1.549 -7.658 4.927 1.00 94.50 91 ILE A N 1
ATOM 733 C CA . ILE A 1 91 ? -1.994 -6.301 5.237 1.00 94.50 91 ILE A CA 1
ATOM 734 C C . ILE A 1 91 ? -3.411 -6.078 4.704 1.00 94.50 91 ILE A C 1
ATOM 736 O O . ILE A 1 91 ? -4.268 -5.620 5.456 1.00 94.50 91 ILE A O 1
ATOM 740 N N . ARG A 1 92 ? -3.696 -6.420 3.440 1.00 94.88 92 ARG A N 1
ATOM 741 C CA . ARG A 1 92 ? -5.019 -6.224 2.827 1.00 94.88 92 ARG A CA 1
ATOM 742 C C . ARG A 1 92 ? -6.124 -6.923 3.615 1.00 94.88 92 ARG A C 1
ATOM 744 O O . ARG A 1 92 ? -7.178 -6.323 3.830 1.00 94.88 92 ARG A O 1
ATOM 751 N N . GLU A 1 93 ? -5.881 -8.150 4.072 1.00 93.56 93 GLU A N 1
ATOM 752 C CA . GLU A 1 93 ? -6.850 -8.916 4.864 1.00 93.56 93 GLU A CA 1
ATOM 753 C C . GLU A 1 93 ? -7.278 -8.176 6.136 1.00 93.56 93 GLU A C 1
ATOM 755 O O . GLU A 1 93 ? -8.457 -8.187 6.482 1.00 93.56 93 GLU A O 1
ATOM 760 N N . GLU A 1 94 ? -6.384 -7.439 6.795 1.00 89.88 94 GLU A N 1
ATOM 761 C CA . GLU A 1 94 ? -6.748 -6.612 7.953 1.00 89.88 94 GLU A CA 1
ATOM 762 C C . GLU A 1 94 ? -7.618 -5.402 7.609 1.00 89.88 94 GLU A C 1
ATOM 764 O O . GLU A 1 94 ? -8.368 -4.907 8.455 1.00 89.88 94 GLU A O 1
ATOM 769 N N . PHE A 1 95 ? -7.511 -4.873 6.392 1.00 89.56 95 PHE A N 1
ATOM 770 C CA . PHE A 1 95 ? -8.411 -3.814 5.951 1.00 89.56 95 PHE A CA 1
ATOM 771 C C . PHE A 1 95 ? -9.764 -4.400 5.554 1.00 89.56 95 PHE A C 1
ATOM 773 O O . PHE A 1 95 ? -10.780 -3.779 5.849 1.00 89.56 95 PHE A O 1
ATOM 780 N N . ILE A 1 96 ? -9.825 -5.597 4.969 1.00 88.25 96 ILE A N 1
ATOM 781 C CA . ILE A 1 96 ? -11.095 -6.249 4.611 1.00 88.25 96 ILE A CA 1
ATOM 782 C C . ILE A 1 96 ? -11.856 -6.726 5.856 1.00 88.25 96 ILE A C 1
ATOM 784 O O . ILE A 1 96 ? -13.038 -6.423 5.986 1.00 88.25 96 ILE A O 1
ATOM 788 N N . SER A 1 97 ? -11.177 -7.408 6.781 1.00 73.56 97 SER A N 1
ATOM 789 C CA . SER A 1 97 ? -11.777 -8.118 7.927 1.00 73.56 97 SER A CA 1
ATOM 790 C C . SER A 1 97 ? -12.368 -7.235 9.034 1.00 73.56 97 SER A C 1
ATOM 792 O O . SER A 1 97 ? -13.053 -7.747 9.915 1.00 73.56 97 SER A O 1
ATOM 794 N N . LEU A 1 98 ? -12.154 -5.916 8.996 1.00 56.62 98 LEU A N 1
ATOM 795 C CA . LEU A 1 98 ? -12.758 -4.951 9.925 1.00 56.62 98 LEU A CA 1
ATOM 796 C C . LEU A 1 98 ? -13.946 -4.230 9.270 1.00 56.62 98 LEU A C 1
ATOM 798 O O . LEU A 1 98 ? -13.883 -3.028 8.984 1.00 56.62 98 LEU A O 1
ATOM 802 N N . SER A 1 99 ? -15.001 -4.997 8.993 1.00 47.16 99 SER A N 1
ATOM 803 C CA . SER A 1 99 ? -16.359 -4.529 8.681 1.00 47.16 99 SER A CA 1
ATOM 804 C C . SER A 1 99 ? -17.303 -4.876 9.822 1.00 47.16 99 SER A C 1
ATOM 806 O O . SER A 1 99 ? -17.331 -6.080 10.165 1.00 47.16 99 SER A O 1
#

Secondary structure (DSSP, 8-state):
----HHHHHHHHTTSS-SS--HHHHHHHHHHHHHS---SHHHHHHHHHHHHHHHH-HHHHHHHHH-HHHHHHHHHHHHHHHTTT-HHHHHHHHHHHS--

pLDDT: mean 83.89, std 13.91, range [42.03, 96.38]

Sequence (99 aa):
MIANIENAIWLLLGSGFDKLMLEGIEWYSELLKEGEIKDTTTIHLSEKFVIEVYYNKEIREKVKAHMRLKSCFISISDKLIDKNSAAAYLIREEFISLS

Foldseek 3Di:
DLDPLLVLLVCQVPPPDPDRDLVSLVVSLVSCVRDAQDDPSSLVSLLVVLVCCQVPPVNVVVCLVDPSSLVSSLSSLVSSVVVVPPSSVVSNCVSVVPD